Protein AF-A0A958BPV7-F1 (afdb_monomer_lite)

Radius of gyration: 27.89 Å; chains: 1; bounding box: 61×20×90 Å

Foldseek 3Di:
DDPVVCVVVVCVVVVVVVVVVVVVVVVVVVVVVVVVVLVVVLVVLVVVLLVLLLVLLVVLCVPPLQVVLVVDPVSDDDPVSVVVSLVSSLVSSCVVCDPVNLVVVCVSVVPPDSVSSSVVSSVSNVVSNVVVVCVVVVVPDDDADDPPDPDD

Structure (mmCIF, N/CA/C/O backbone):
data_AF-A0A958BPV7-F1
#
_entry.id   AF-A0A958BPV7-F1
#
loop_
_atom_site.group_PDB
_atom_site.id
_atom_site.type_symbol
_atom_site.label_atom_id
_atom_site.label_alt_id
_atom_site.label_comp_id
_atom_site.label_asym_id
_atom_site.label_entity_id
_atom_site.label_seq_id
_atom_site.pdbx_PDB_ins_code
_atom_site.Cartn_x
_atom_site.Cartn_y
_atom_site.Cartn_z
_atom_site.occupancy
_atom_site.B_iso_or_equiv
_atom_site.auth_seq_id
_atom_site.auth_comp_id
_atom_site.auth_asym_id
_atom_site.auth_atom_id
_atom_site.pdbx_PDB_model_num
ATOM 1 N N . MET A 1 1 ? 28.806 10.159 -64.948 1.00 56.38 1 MET A N 1
ATOM 2 C CA . MET A 1 1 ? 28.579 9.330 -63.748 1.00 56.38 1 MET A CA 1
ATOM 3 C C . MET A 1 1 ? 27.856 8.076 -64.200 1.00 56.38 1 MET A C 1
ATOM 5 O O . MET A 1 1 ? 26.732 8.176 -64.687 1.00 56.38 1 MET A O 1
ATOM 9 N N . ASN A 1 2 ? 28.543 6.936 -64.192 1.00 60.72 2 ASN A N 1
ATOM 10 C CA . ASN A 1 2 ? 27.975 5.685 -64.686 1.00 60.72 2 ASN A CA 1
ATOM 11 C C . ASN A 1 2 ? 26.922 5.197 -63.683 1.00 60.72 2 ASN A C 1
ATOM 13 O O . ASN A 1 2 ? 27.147 5.247 -62.476 1.00 60.72 2 ASN A O 1
ATOM 17 N N . LYS A 1 3 ? 25.756 4.737 -64.158 1.00 58.66 3 LYS A N 1
ATOM 18 C CA . LYS A 1 3 ? 24.648 4.281 -63.288 1.00 58.66 3 LYS A CA 1
ATOM 19 C C . LYS A 1 3 ? 25.079 3.192 -62.285 1.00 58.66 3 LYS A C 1
ATOM 21 O O . LYS A 1 3 ? 24.451 3.055 -61.242 1.00 58.66 3 LYS A O 1
ATOM 26 N N . SER A 1 4 ? 26.160 2.470 -62.583 1.00 67.62 4 SER A N 1
ATOM 27 C CA . SER A 1 4 ? 26.780 1.443 -61.739 1.00 67.62 4 SER A CA 1
ATOM 28 C C . SER A 1 4 ? 27.466 1.972 -60.472 1.00 67.62 4 SER A C 1
ATOM 30 O O . SER A 1 4 ? 27.620 1.207 -59.530 1.00 67.62 4 SER A O 1
ATOM 32 N N . GLU A 1 5 ? 27.853 3.251 -60.415 1.00 69.88 5 GLU A N 1
ATOM 33 C CA . GLU A 1 5 ? 28.531 3.852 -59.247 1.00 69.88 5 GLU A CA 1
ATOM 34 C C . GLU A 1 5 ? 27.550 4.555 -58.294 1.00 69.88 5 GLU A C 1
ATOM 36 O O . GLU A 1 5 ? 27.813 4.691 -57.106 1.00 69.88 5 GLU A O 1
ATOM 41 N N . ILE A 1 6 ? 26.374 4.950 -58.793 1.00 73.06 6 ILE A N 1
ATOM 42 C CA . ILE A 1 6 ? 25.359 5.680 -58.013 1.00 73.06 6 ILE A CA 1
ATOM 43 C C . ILE A 1 6 ? 24.685 4.763 -56.985 1.00 73.06 6 ILE A C 1
ATOM 45 O O . ILE A 1 6 ? 24.404 5.183 -55.868 1.00 73.06 6 ILE A O 1
ATOM 49 N N . VAL A 1 7 ? 24.431 3.506 -57.353 1.00 74.38 7 VAL A N 1
ATOM 50 C CA . VAL A 1 7 ? 23.750 2.524 -56.496 1.00 74.38 7 VAL A CA 1
ATOM 51 C C . VAL A 1 7 ? 24.540 2.196 -55.216 1.00 74.38 7 VAL A C 1
ATOM 53 O O . VAL A 1 7 ? 23.950 2.307 -54.141 1.00 74.38 7 VAL A O 1
ATOM 56 N N . PRO A 1 8 ? 25.840 1.838 -55.262 1.00 79.62 8 PRO A N 1
ATOM 57 C CA . PRO A 1 8 ? 26.598 1.538 -54.046 1.00 79.62 8 PRO A CA 1
ATOM 58 C C . PRO A 1 8 ? 26.774 2.762 -53.135 1.00 79.62 8 PRO A C 1
ATOM 60 O O . PRO A 1 8 ? 26.555 2.646 -51.931 1.00 79.62 8 PRO A O 1
ATOM 63 N N . SER A 1 9 ? 27.054 3.950 -53.688 1.00 76.00 9 SER A N 1
ATOM 64 C CA . SER A 1 9 ? 27.162 5.180 -52.885 1.00 76.00 9 SER A CA 1
ATOM 65 C C . SER A 1 9 ? 25.834 5.584 -52.243 1.00 76.00 9 SER A C 1
ATOM 67 O O . SER A 1 9 ? 25.806 6.075 -51.116 1.00 76.00 9 SER A O 1
ATOM 69 N N . LEU A 1 10 ? 24.710 5.351 -52.926 1.00 78.12 10 LEU A N 1
ATOM 70 C CA . LEU A 1 10 ? 23.389 5.606 -52.361 1.00 78.12 10 LEU A CA 1
ATOM 71 C C . LEU A 1 10 ? 23.097 4.668 -51.180 1.00 78.12 10 LEU A C 1
ATOM 73 O O . LEU A 1 10 ? 22.556 5.111 -50.170 1.00 78.12 10 LEU A O 1
ATOM 77 N N . ILE A 1 11 ? 23.493 3.396 -51.274 1.00 79.38 11 ILE A N 1
ATOM 78 C CA . ILE A 1 11 ? 23.340 2.421 -50.186 1.00 79.38 11 ILE A CA 1
ATOM 79 C C . ILE A 1 11 ? 24.214 2.798 -48.984 1.00 79.38 11 ILE A C 1
ATOM 81 O O . ILE A 1 11 ? 23.718 2.775 -47.858 1.00 79.38 11 ILE A O 1
ATOM 85 N N . GLU A 1 12 ? 25.469 3.203 -49.186 1.00 83.88 12 GLU A N 1
ATOM 86 C CA . GLU A 1 12 ? 26.348 3.647 -48.091 1.00 83.88 12 GLU A CA 1
ATOM 87 C C . GLU A 1 12 ? 25.791 4.862 -47.342 1.00 83.88 12 GLU A C 1
ATOM 89 O O . GLU A 1 12 ? 25.889 4.924 -46.119 1.00 83.88 12 GLU A O 1
ATOM 94 N N . ILE A 1 13 ? 25.147 5.794 -48.050 1.00 84.56 13 ILE A N 1
ATOM 95 C CA . ILE A 1 13 ? 24.527 6.980 -47.442 1.00 84.56 13 ILE A CA 1
ATOM 96 C C . ILE A 1 13 ? 23.210 6.624 -46.738 1.00 84.56 13 ILE A C 1
ATOM 98 O O . ILE A 1 13 ? 22.925 7.140 -45.655 1.00 84.56 13 ILE A O 1
ATOM 102 N N . LEU A 1 14 ? 22.395 5.737 -47.318 1.00 80.88 14 LEU A N 1
ATOM 103 C CA . LEU A 1 14 ? 21.112 5.348 -46.725 1.00 80.88 14 LEU A CA 1
ATOM 104 C C . LEU A 1 14 ? 21.258 4.410 -45.526 1.00 80.88 14 LEU A C 1
ATOM 106 O O . LEU A 1 14 ? 20.433 4.468 -44.619 1.00 80.88 14 LEU A O 1
ATOM 110 N N . THR A 1 15 ? 22.285 3.564 -45.487 1.00 87.75 15 THR A N 1
ATOM 111 C CA . THR A 1 15 ? 22.488 2.586 -44.407 1.00 87.75 15 THR A CA 1
ATOM 112 C C . THR A 1 15 ? 22.511 3.219 -43.004 1.00 87.75 15 THR A C 1
ATOM 114 O O . THR A 1 15 ? 21.726 2.781 -42.160 1.00 87.75 15 THR A O 1
ATOM 117 N N . PRO A 1 16 ? 23.309 4.267 -42.710 1.00 86.62 16 PRO A N 1
ATOM 118 C CA . PRO A 1 16 ? 23.297 4.898 -41.390 1.00 86.62 16 PRO A CA 1
ATOM 119 C C . PRO A 1 16 ? 21.954 5.568 -41.071 1.00 86.62 16 PRO A C 1
ATOM 121 O O . PRO A 1 16 ? 21.528 5.544 -39.918 1.00 86.62 16 PRO A O 1
ATOM 124 N N . ILE A 1 17 ? 21.248 6.103 -42.074 1.00 87.56 17 ILE A N 1
ATOM 125 C CA . ILE A 1 17 ? 19.912 6.699 -41.901 1.00 87.56 17 ILE A CA 1
ATOM 126 C C . ILE A 1 17 ? 18.894 5.618 -41.522 1.00 87.56 17 ILE A C 1
ATOM 128 O O . ILE A 1 17 ? 18.097 5.812 -40.605 1.00 87.56 17 ILE A O 1
ATOM 132 N N . LEU A 1 18 ? 18.948 4.459 -42.181 1.00 84.69 18 LEU A N 1
ATOM 133 C CA . LEU A 1 18 ? 18.086 3.319 -41.877 1.00 84.69 18 LEU A CA 1
ATOM 134 C C . LEU A 1 18 ? 18.376 2.751 -40.484 1.00 84.69 18 LEU A C 1
ATOM 136 O O . LEU A 1 18 ? 17.440 2.495 -39.729 1.00 84.69 18 LEU A O 1
ATOM 140 N N . ILE A 1 19 ? 19.650 2.614 -40.106 1.00 89.69 19 ILE A N 1
ATOM 141 C CA . ILE A 1 19 ? 20.045 2.153 -38.766 1.00 89.69 19 ILE A CA 1
ATOM 142 C C . ILE A 1 19 ? 19.588 3.149 -37.694 1.00 89.69 19 ILE A C 1
ATOM 144 O O . ILE A 1 19 ? 19.027 2.741 -36.674 1.00 89.69 19 ILE A O 1
ATOM 148 N N . ALA A 1 20 ? 19.774 4.451 -37.919 1.00 87.00 20 ALA A N 1
ATOM 149 C CA . ALA A 1 20 ? 19.311 5.491 -37.005 1.00 87.00 20 ALA A CA 1
ATOM 150 C C . ALA A 1 20 ? 17.781 5.481 -36.871 1.00 87.00 20 ALA A C 1
ATOM 152 O O . ALA A 1 20 ? 17.262 5.522 -35.754 1.00 87.00 20 ALA A O 1
ATOM 153 N N . GLY A 1 21 ? 17.059 5.349 -37.988 1.00 87.81 21 GLY A N 1
ATOM 154 C CA . GLY A 1 21 ? 15.602 5.232 -38.007 1.00 87.81 21 GLY A CA 1
ATOM 155 C C . GLY A 1 21 ? 15.106 4.005 -37.241 1.00 87.81 21 GLY A C 1
ATOM 156 O O . GLY A 1 21 ? 14.212 4.120 -36.403 1.00 87.81 21 GLY A O 1
ATOM 157 N N . LEU A 1 22 ? 15.735 2.846 -37.451 1.00 87.12 22 LEU A N 1
ATOM 158 C CA . LEU A 1 22 ? 15.403 1.611 -36.742 1.00 87.12 22 LEU A CA 1
ATOM 159 C C . LEU A 1 22 ? 15.698 1.718 -35.240 1.00 87.12 22 LEU A C 1
ATOM 161 O O . LEU A 1 22 ? 14.899 1.271 -34.415 1.00 87.12 22 LEU A O 1
ATOM 165 N N . THR A 1 23 ? 16.815 2.348 -34.874 1.00 91.00 23 THR A N 1
ATOM 166 C CA . THR A 1 23 ? 17.193 2.586 -33.473 1.00 91.00 23 THR A CA 1
ATOM 167 C C . THR A 1 23 ? 16.189 3.510 -32.790 1.00 91.00 23 THR A C 1
ATOM 169 O O . THR A 1 23 ? 15.718 3.213 -31.691 1.00 91.00 23 THR A O 1
ATOM 172 N N . PHE A 1 24 ? 15.805 4.603 -33.454 1.00 91.62 24 PHE A N 1
ATOM 173 C CA . PHE A 1 24 ? 14.807 5.541 -32.948 1.00 91.62 24 PHE A CA 1
ATOM 174 C C . PHE A 1 24 ? 13.445 4.868 -32.759 1.00 91.62 24 PHE A C 1
ATOM 176 O O . PHE A 1 24 ? 12.836 4.993 -31.696 1.00 91.62 24 PHE A O 1
ATOM 183 N N . LEU A 1 25 ? 12.996 4.101 -33.756 1.00 89.69 25 LEU A N 1
ATOM 184 C CA . LEU A 1 25 ? 11.734 3.373 -33.695 1.00 89.69 25 LEU A CA 1
ATOM 185 C C . LEU A 1 25 ? 11.742 2.337 -32.563 1.00 89.69 25 LEU A C 1
ATOM 187 O O . LEU A 1 25 ? 10.793 2.271 -31.785 1.00 89.69 25 LEU A O 1
ATOM 191 N N . SER A 1 26 ? 12.836 1.589 -32.411 1.00 87.62 26 SER A N 1
ATOM 192 C CA . SER A 1 26 ? 13.006 0.612 -31.327 1.00 87.62 26 SER A CA 1
ATOM 193 C C . SER A 1 26 ? 12.957 1.280 -29.952 1.00 87.62 26 SER A C 1
ATOM 195 O O . SER A 1 26 ? 12.256 0.811 -29.055 1.00 87.62 26 SER A O 1
ATOM 197 N N . ALA A 1 27 ? 13.636 2.419 -29.788 1.00 87.75 27 ALA A N 1
ATOM 198 C CA . ALA A 1 27 ? 13.594 3.198 -28.554 1.00 87.75 27 ALA A CA 1
ATOM 199 C C . ALA A 1 27 ? 12.186 3.748 -28.264 1.00 87.75 27 ALA A C 1
ATOM 201 O O . ALA A 1 27 ? 11.754 3.777 -27.109 1.00 87.75 27 ALA A O 1
ATOM 202 N N . TRP A 1 28 ? 11.451 4.168 -29.297 1.00 89.94 28 TRP A N 1
ATOM 203 C CA . TRP A 1 28 ? 10.082 4.661 -29.163 1.00 89.94 28 TRP A CA 1
ATOM 204 C C . TRP A 1 28 ? 9.103 3.546 -28.762 1.00 89.94 28 TRP A C 1
ATOM 206 O O . TRP A 1 28 ? 8.336 3.721 -27.812 1.00 89.94 28 TRP A O 1
ATOM 216 N N . LEU A 1 29 ? 9.192 2.368 -29.390 1.00 83.81 29 LEU A N 1
ATOM 217 C CA . LEU A 1 29 ? 8.408 1.187 -29.005 1.00 83.81 29 LEU A CA 1
ATOM 218 C C . LEU A 1 29 ? 8.723 0.751 -27.572 1.00 83.81 29 LEU A C 1
ATOM 220 O O . LEU A 1 29 ? 7.806 0.512 -26.786 1.00 83.81 29 LEU A O 1
ATOM 224 N N . ALA A 1 30 ? 10.005 0.697 -27.201 1.00 82.44 30 ALA A N 1
ATOM 225 C CA . ALA A 1 30 ? 10.418 0.337 -25.847 1.00 82.44 30 ALA A CA 1
ATOM 226 C C . ALA A 1 30 ? 9.826 1.292 -24.798 1.00 82.44 30 ALA A C 1
ATOM 228 O O . ALA A 1 30 ? 9.341 0.845 -23.754 1.00 82.44 30 ALA A O 1
ATOM 229 N N . LYS A 1 31 ? 9.793 2.602 -25.085 1.00 84.00 31 LYS A N 1
ATOM 230 C CA . LYS A 1 31 ? 9.142 3.600 -24.221 1.00 84.00 31 LYS A CA 1
ATOM 231 C C . LYS A 1 31 ? 7.642 3.343 -24.077 1.00 84.00 31 LYS A C 1
ATOM 233 O O . LYS A 1 31 ? 7.141 3.377 -22.954 1.00 84.00 31 LYS A O 1
ATOM 238 N N . LEU A 1 32 ? 6.940 3.051 -25.174 1.00 80.69 32 LEU A N 1
ATOM 239 C CA . LEU A 1 32 ? 5.502 2.758 -25.149 1.00 80.69 32 LEU A CA 1
ATOM 240 C C . LEU A 1 32 ? 5.174 1.501 -24.341 1.00 80.69 32 LEU A C 1
ATOM 242 O O . LEU A 1 32 ? 4.280 1.532 -23.495 1.00 80.69 32 LEU A O 1
ATOM 246 N N . ILE A 1 33 ? 5.915 0.414 -24.563 1.00 82.19 33 ILE A N 1
ATOM 247 C CA . ILE A 1 33 ? 5.745 -0.840 -23.817 1.00 82.19 33 ILE A CA 1
ATOM 248 C C . ILE A 1 33 ? 5.996 -0.589 -22.331 1.00 82.19 33 ILE A C 1
ATOM 250 O O . ILE A 1 33 ? 5.171 -0.943 -21.492 1.00 82.19 33 ILE A O 1
ATOM 254 N N . THR A 1 34 ? 7.092 0.096 -22.000 1.00 79.44 34 THR A N 1
ATOM 255 C CA . THR A 1 34 ? 7.438 0.418 -20.610 1.00 79.44 34 THR A CA 1
ATOM 256 C C . THR A 1 34 ? 6.345 1.245 -19.932 1.00 79.44 34 THR A C 1
ATOM 258 O O . THR A 1 34 ? 6.021 0.994 -18.774 1.00 79.44 34 THR A O 1
ATOM 261 N N . ALA A 1 35 ? 5.753 2.214 -20.635 1.00 78.81 35 ALA A N 1
ATOM 262 C CA . ALA A 1 35 ? 4.658 3.020 -20.102 1.00 78.81 35 ALA A CA 1
ATOM 263 C C . ALA A 1 35 ? 3.403 2.176 -19.821 1.00 78.81 35 ALA A C 1
ATOM 265 O O . ALA A 1 35 ? 2.826 2.292 -18.739 1.00 78.81 35 ALA A O 1
ATOM 266 N N . LYS A 1 36 ? 3.015 1.285 -20.746 1.00 80.31 36 LYS A N 1
ATOM 267 C CA . LYS A 1 36 ? 1.870 0.380 -20.548 1.00 80.31 36 LYS A CA 1
ATOM 268 C C . LYS A 1 36 ? 2.088 -0.588 -19.387 1.00 80.31 36 LYS A C 1
ATOM 270 O O . LYS A 1 36 ? 1.239 -0.674 -18.506 1.00 80.31 36 LYS A O 1
ATOM 275 N N . VAL A 1 37 ? 3.246 -1.248 -19.344 1.00 80.12 37 VAL A N 1
ATOM 276 C CA . VAL A 1 37 ? 3.588 -2.209 -18.282 1.00 80.12 37 VAL A CA 1
ATOM 277 C C . VAL A 1 37 ? 3.614 -1.528 -16.915 1.00 80.12 37 VAL A C 1
ATOM 279 O O . VAL A 1 37 ? 3.073 -2.068 -15.955 1.00 80.12 37 VAL A O 1
ATOM 282 N N . LYS A 1 38 ? 4.180 -0.317 -16.813 1.00 78.94 38 LYS A N 1
ATOM 283 C CA . LYS A 1 38 ? 4.158 0.459 -15.563 1.00 78.94 38 LYS A CA 1
ATOM 284 C C . LYS A 1 38 ? 2.732 0.769 -15.105 1.00 78.94 38 LYS A C 1
ATOM 286 O O . LYS A 1 38 ? 2.453 0.655 -13.915 1.00 78.94 38 LYS A O 1
ATOM 291 N N . GLY A 1 39 ? 1.840 1.124 -16.031 1.00 78.00 39 GLY A N 1
ATOM 292 C CA . GLY A 1 39 ? 0.432 1.385 -15.728 1.00 78.00 39 GLY A CA 1
ATOM 293 C C . GLY A 1 39 ? -0.310 0.143 -15.225 1.00 78.00 39 GLY A C 1
ATOM 294 O O . GLY A 1 39 ? -0.978 0.201 -14.194 1.00 78.00 39 GLY A O 1
ATOM 295 N N . GLU A 1 40 ? -0.158 -0.992 -15.909 1.00 83.88 40 GLU A N 1
ATOM 296 C CA . GLU A 1 40 ? -0.782 -2.260 -15.502 1.00 83.88 40 GLU A CA 1
ATOM 297 C C . GLU A 1 40 ? -0.231 -2.781 -14.175 1.00 83.88 40 GLU A C 1
ATOM 299 O O . GLU A 1 40 ? -0.997 -3.218 -13.315 1.00 83.88 40 GLU A O 1
ATOM 304 N N . TYR A 1 41 ? 1.083 -2.683 -13.974 1.00 85.12 41 TYR A N 1
ATOM 305 C CA . TYR A 1 41 ? 1.724 -3.056 -12.720 1.00 85.12 41 TYR A CA 1
ATOM 306 C C . TYR A 1 41 ? 1.218 -2.199 -11.554 1.00 85.12 41 TYR A C 1
ATOM 308 O O . TYR A 1 41 ? 0.788 -2.749 -10.540 1.00 85.12 41 TYR A O 1
ATOM 316 N N . LEU A 1 42 ? 1.185 -0.869 -11.713 1.00 86.81 42 LEU A N 1
ATOM 317 C CA . LEU A 1 42 ? 0.644 0.046 -10.704 1.00 86.81 42 LEU A CA 1
ATOM 318 C C . LEU A 1 42 ? -0.814 -0.291 -10.376 1.00 86.81 42 LEU A C 1
ATOM 320 O O . LEU A 1 42 ? -1.171 -0.404 -9.204 1.00 86.81 42 LEU A O 1
ATOM 324 N N . ARG A 1 43 ? -1.646 -0.517 -11.399 1.00 86.31 43 ARG A N 1
ATOM 325 C CA . ARG A 1 43 ? -3.042 -0.927 -11.211 1.00 86.31 43 ARG A CA 1
ATOM 326 C C . ARG A 1 43 ? -3.138 -2.238 -10.434 1.00 86.31 43 ARG A C 1
ATOM 328 O O . ARG A 1 43 ? -3.909 -2.329 -9.485 1.00 86.31 43 ARG A O 1
ATOM 335 N N . GLY A 1 44 ? -2.343 -3.239 -10.803 1.00 88.69 44 GLY A N 1
ATOM 336 C CA . GLY A 1 44 ? -2.322 -4.534 -10.128 1.00 88.69 44 GLY A CA 1
ATOM 337 C C . GLY A 1 44 ? -1.865 -4.451 -8.670 1.00 88.69 44 GLY A C 1
ATOM 338 O O . GLY A 1 44 ? -2.336 -5.227 -7.840 1.00 88.69 44 GLY A O 1
ATOM 339 N N . VAL A 1 45 ? -0.959 -3.531 -8.343 1.00 90.00 45 VAL A N 1
ATOM 340 C CA . VAL A 1 45 ? -0.515 -3.280 -6.964 1.00 90.00 45 VAL A CA 1
ATOM 341 C C . VAL A 1 45 ? -1.615 -2.592 -6.162 1.00 90.00 45 VAL A C 1
ATOM 343 O O . VAL A 1 45 ? -1.911 -3.029 -5.055 1.00 90.00 45 VAL A O 1
ATOM 346 N N . LEU A 1 46 ? -2.265 -1.572 -6.728 1.00 89.12 46 LEU A N 1
ATOM 347 C CA . LEU A 1 46 ? -3.356 -0.856 -6.063 1.00 89.12 46 LEU A CA 1
ATOM 348 C C . LEU A 1 46 ? -4.562 -1.758 -5.781 1.00 89.12 46 LEU A C 1
ATOM 350 O O . LEU A 1 46 ? -5.089 -1.715 -4.677 1.00 89.12 46 LEU A O 1
ATOM 354 N N . VAL A 1 47 ? -4.943 -2.627 -6.722 1.00 90.94 47 VAL A N 1
ATOM 355 C CA . VAL A 1 47 ? -6.039 -3.592 -6.513 1.00 90.94 47 VAL A CA 1
ATOM 356 C C . VAL A 1 47 ? -5.738 -4.530 -5.343 1.00 90.94 47 VAL A C 1
ATOM 358 O O . VAL A 1 47 ? -6.580 -4.717 -4.470 1.00 90.94 47 VAL A O 1
ATOM 361 N N . ARG A 1 48 ? -4.520 -5.083 -5.282 1.00 89.88 48 ARG A N 1
ATOM 362 C CA . ARG A 1 48 ? -4.107 -5.959 -4.172 1.00 89.88 48 ARG A CA 1
ATOM 363 C C . ARG A 1 48 ? -4.019 -5.209 -2.848 1.00 89.88 48 ARG A C 1
ATOM 365 O O . ARG A 1 48 ? -4.327 -5.776 -1.804 1.00 89.88 48 ARG A O 1
ATOM 372 N N . LEU A 1 49 ? -3.594 -3.946 -2.879 1.00 93.75 49 LEU A N 1
ATOM 373 C CA . LEU A 1 49 ? -3.589 -3.102 -1.693 1.00 93.75 49 LEU A CA 1
ATOM 374 C C . LEU A 1 49 ? -5.012 -2.873 -1.182 1.00 93.75 49 LEU A C 1
ATOM 376 O O . LEU A 1 49 ? -5.244 -3.046 0.009 1.00 93.75 49 LEU A O 1
ATOM 380 N N . ASP A 1 50 ? -5.950 -2.504 -2.054 1.00 92.25 50 ASP A N 1
ATOM 381 C CA . ASP A 1 50 ? -7.342 -2.272 -1.663 1.00 92.25 50 ASP A CA 1
ATOM 382 C C . ASP A 1 50 ? -7.976 -3.561 -1.101 1.00 92.25 50 ASP A C 1
ATOM 384 O O . ASP A 1 50 ? -8.663 -3.518 -0.080 1.00 92.25 50 ASP A O 1
ATOM 388 N N . GLU A 1 51 ? -7.663 -4.726 -1.676 1.00 93.50 51 GLU A N 1
ATOM 389 C CA . GLU A 1 51 ? -8.072 -6.031 -1.138 1.00 93.50 51 GLU A CA 1
ATOM 390 C C . GLU A 1 51 ? -7.477 -6.307 0.256 1.00 93.50 51 GLU A C 1
ATOM 392 O O . GLU A 1 51 ? -8.192 -6.735 1.169 1.00 93.50 51 GLU A O 1
ATOM 397 N N . ALA A 1 52 ? -6.188 -6.017 0.460 1.00 94.06 52 ALA A N 1
ATOM 398 C CA . ALA A 1 52 ? -5.528 -6.168 1.757 1.00 94.06 52 ALA A CA 1
ATOM 399 C C . ALA A 1 52 ? -6.108 -5.210 2.813 1.00 94.06 52 ALA A C 1
ATOM 401 O O . ALA A 1 52 ? -6.349 -5.616 3.952 1.00 94.06 52 ALA A O 1
ATOM 402 N N . VAL A 1 53 ? -6.377 -3.955 2.435 1.00 94.69 53 VAL A N 1
ATOM 403 C CA . VAL A 1 53 ? -7.023 -2.945 3.287 1.00 94.69 53 VAL A CA 1
ATOM 404 C C . VAL A 1 53 ? -8.407 -3.431 3.707 1.00 94.69 53 VAL A C 1
ATOM 406 O O . VAL A 1 53 ? -8.706 -3.473 4.902 1.00 94.69 53 VAL A O 1
ATOM 409 N N . PHE A 1 54 ? -9.237 -3.841 2.745 1.00 93.25 54 PHE A N 1
ATOM 410 C CA . PHE A 1 54 ? -10.585 -4.325 3.019 1.00 93.25 54 PHE A CA 1
ATOM 411 C C . PHE A 1 54 ? -10.566 -5.563 3.921 1.00 93.25 54 PHE A C 1
ATOM 413 O O . PHE A 1 54 ? -11.326 -5.640 4.886 1.00 93.25 54 PHE A O 1
ATOM 420 N N . THR A 1 55 ? -9.652 -6.501 3.666 1.00 93.44 55 THR A N 1
ATOM 421 C CA . THR A 1 55 ? -9.473 -7.708 4.484 1.00 93.44 55 THR A CA 1
ATOM 422 C C . THR A 1 55 ? -9.084 -7.366 5.922 1.00 93.44 55 THR A C 1
ATOM 424 O O . THR A 1 55 ? -9.692 -7.883 6.862 1.00 93.44 55 THR A O 1
ATOM 427 N N . ALA A 1 56 ? -8.120 -6.461 6.118 1.00 91.62 56 ALA A N 1
ATOM 428 C CA . ALA A 1 56 ? -7.687 -6.025 7.443 1.00 91.62 56 ALA A CA 1
ATOM 429 C C . ALA A 1 56 ? -8.817 -5.324 8.214 1.00 91.62 56 ALA A C 1
ATOM 431 O O . ALA A 1 56 ? -9.093 -5.666 9.366 1.00 91.62 56 ALA A O 1
ATOM 432 N N . VAL A 1 57 ? -9.519 -4.388 7.567 1.00 92.06 57 VAL A N 1
ATOM 433 C CA . VAL A 1 57 ? -10.650 -3.666 8.169 1.00 92.06 57 VAL A CA 1
ATOM 434 C C . VAL A 1 57 ? -11.788 -4.620 8.519 1.00 92.06 57 VAL A C 1
ATOM 436 O O . VAL A 1 57 ? -12.299 -4.576 9.638 1.00 92.06 57 VAL A O 1
ATOM 439 N N . LYS A 1 58 ? -12.162 -5.523 7.608 1.00 91.38 58 LYS A N 1
ATOM 440 C CA . LYS A 1 58 ? -13.222 -6.510 7.837 1.00 91.38 58 LYS A CA 1
ATOM 441 C C . LYS A 1 58 ? -12.870 -7.469 8.972 1.00 91.38 58 LYS A C 1
ATOM 443 O O . LYS A 1 58 ? -13.717 -7.724 9.823 1.00 91.38 58 LYS A O 1
ATOM 448 N N . SER A 1 59 ? -11.629 -7.951 9.026 1.00 91.31 59 SER A N 1
ATOM 449 C CA . SER A 1 59 ? -11.160 -8.826 10.103 1.00 91.31 59 SER A CA 1
ATOM 450 C C . SER A 1 59 ? -11.271 -8.148 11.469 1.00 91.31 59 SER A C 1
ATOM 452 O O . SER A 1 59 ? -11.800 -8.742 12.410 1.00 91.31 59 SER A O 1
ATOM 454 N N . VAL A 1 60 ? -10.849 -6.886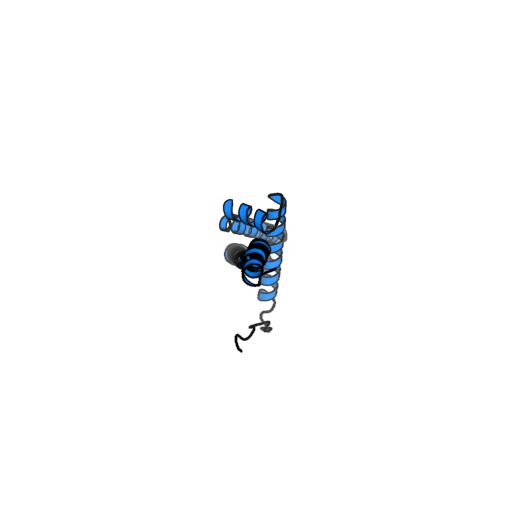 11.584 1.00 90.75 60 VAL A N 1
ATOM 455 C CA . VAL A 1 60 ? -10.955 -6.134 12.843 1.00 90.75 60 VAL A CA 1
ATOM 456 C C . VAL A 1 60 ? -12.409 -5.806 13.172 1.00 90.75 60 VAL A C 1
ATOM 458 O O . VAL A 1 60 ? -12.811 -5.902 14.331 1.00 90.75 60 VAL A O 1
ATOM 461 N N . ALA A 1 61 ? -13.228 -5.482 12.172 1.00 85.25 61 ALA A N 1
ATOM 462 C CA . ALA A 1 61 ? -14.655 -5.277 12.378 1.00 85.25 61 ALA A CA 1
ATOM 463 C C . ALA A 1 61 ? -15.316 -6.529 12.982 1.00 85.25 61 ALA A C 1
ATOM 465 O O . ALA A 1 61 ? -16.029 -6.421 13.972 1.00 85.25 61 ALA A O 1
ATOM 466 N N . GLN A 1 62 ? -15.017 -7.712 12.445 1.00 87.88 62 GLN A N 1
ATOM 467 C CA . GLN A 1 62 ? -15.596 -8.974 12.911 1.00 87.88 62 GLN A CA 1
ATOM 468 C C . GLN A 1 62 ? -15.070 -9.409 14.284 1.00 87.88 62 GLN A C 1
ATOM 470 O O . GLN A 1 62 ? -15.838 -9.852 15.130 1.00 87.88 62 GLN A O 1
ATOM 475 N N . THR A 1 63 ? -13.762 -9.300 14.516 1.00 91.06 63 THR A N 1
ATOM 476 C CA . THR A 1 63 ? -13.125 -9.861 15.724 1.00 91.06 63 THR A CA 1
ATOM 477 C C . THR A 1 63 ? -13.109 -8.911 16.916 1.00 91.06 63 THR A C 1
ATOM 479 O O . THR A 1 63 ? -13.050 -9.366 18.054 1.00 91.06 63 THR A O 1
ATOM 482 N N . TYR A 1 64 ? -13.152 -7.599 16.678 1.00 88.12 64 TYR A N 1
ATOM 483 C CA . TYR A 1 64 ? -13.065 -6.586 17.730 1.00 88.12 64 TYR A CA 1
ATOM 484 C C . TYR A 1 64 ? -14.343 -5.754 17.831 1.00 88.12 64 TYR A C 1
ATOM 486 O O . TYR A 1 64 ? -14.957 -5.706 18.894 1.00 88.12 64 TYR A O 1
ATOM 494 N N . ALA A 1 65 ? -14.777 -5.124 16.735 1.00 84.25 65 ALA A N 1
ATOM 495 C CA . ALA A 1 65 ? -15.929 -4.223 16.787 1.00 84.25 65 ALA A CA 1
ATOM 496 C C . ALA A 1 65 ? -17.237 -4.969 17.080 1.00 84.25 65 ALA A C 1
ATOM 498 O O . ALA A 1 65 ? -17.994 -4.549 17.949 1.00 84.25 65 ALA A O 1
ATOM 499 N N . ASP A 1 66 ? -17.506 -6.070 16.379 1.00 86.12 66 ASP A N 1
ATOM 500 C CA . ASP A 1 66 ? -18.750 -6.824 16.542 1.00 86.12 66 ASP A CA 1
ATOM 501 C C . ASP A 1 66 ? -18.807 -7.520 17.920 1.00 86.12 66 ASP A C 1
ATOM 503 O O . ASP A 1 66 ? -19.874 -7.579 18.531 1.00 86.12 66 ASP A O 1
ATOM 507 N N . ALA A 1 67 ? -17.658 -7.931 18.474 1.00 84.56 67 ALA A N 1
ATOM 508 C CA . ALA A 1 67 ? -17.557 -8.449 19.841 1.00 84.56 67 ALA A CA 1
ATOM 509 C C . ALA A 1 67 ? -17.912 -7.385 20.897 1.00 84.56 67 ALA A C 1
ATOM 511 O O . ALA A 1 67 ? -18.714 -7.648 21.791 1.00 84.56 67 ALA A O 1
ATOM 512 N N . LEU A 1 68 ? -17.373 -6.166 20.767 1.00 86.62 68 LEU A N 1
ATOM 513 C CA . LEU A 1 68 ? -17.680 -5.059 21.680 1.00 86.62 68 LEU A CA 1
ATOM 514 C C . LEU A 1 68 ? -19.140 -4.615 21.588 1.00 86.62 68 LEU A C 1
ATOM 516 O O . LEU A 1 68 ? -19.778 -4.389 22.611 1.00 86.62 68 LEU A O 1
ATOM 520 N N . LYS A 1 69 ? -19.687 -4.531 20.372 1.00 85.50 69 LYS A N 1
ATOM 521 C CA . LYS A 1 69 ? -21.097 -4.179 20.170 1.00 85.50 69 LYS A CA 1
ATOM 522 C C . LYS A 1 69 ? -22.038 -5.220 20.766 1.00 85.50 69 LYS A C 1
ATOM 524 O O . LYS A 1 69 ? -23.037 -4.843 21.357 1.00 85.50 69 LYS A O 1
ATOM 529 N N . SER A 1 70 ? -21.712 -6.506 20.637 1.00 85.75 70 SER A N 1
ATOM 530 C CA . SER A 1 70 ? -22.534 -7.594 21.188 1.00 85.75 70 SER A CA 1
ATOM 531 C C . SER A 1 70 ? -22.524 -7.632 22.718 1.00 85.75 70 SER A C 1
ATOM 533 O O . SER A 1 70 ? -23.458 -8.145 23.322 1.00 85.75 70 SER A O 1
ATOM 535 N N . ALA A 1 71 ? -21.479 -7.090 23.349 1.00 83.69 71 ALA A N 1
ATOM 536 C CA . ALA A 1 71 ? -21.373 -6.982 24.801 1.00 83.69 71 ALA A CA 1
ATOM 537 C C . ALA A 1 71 ? -22.087 -5.744 25.382 1.00 83.69 71 ALA A C 1
ATOM 539 O O . ALA A 1 71 ? -22.143 -5.600 26.602 1.00 83.69 71 ALA A O 1
ATOM 540 N N . ARG A 1 72 ? -22.606 -4.841 24.535 1.00 83.50 72 ARG A N 1
ATOM 541 C CA . ARG A 1 72 ? -23.221 -3.568 24.939 1.00 83.50 72 ARG A CA 1
ATOM 542 C C . ARG A 1 72 ? -24.708 -3.534 24.602 1.00 83.50 72 ARG A C 1
ATOM 544 O O . ARG A 1 72 ? -25.120 -3.963 23.530 1.00 83.50 72 ARG A O 1
ATOM 551 N N . GLU A 1 73 ? -25.499 -2.928 25.484 1.00 79.38 73 GLU A N 1
ATOM 552 C CA . GLU A 1 73 ? -26.943 -2.748 25.270 1.00 79.38 73 GLU A CA 1
ATOM 553 C C . GLU A 1 73 ? -27.258 -1.780 24.118 1.00 79.38 73 GLU A C 1
ATOM 555 O O . GLU A 1 73 ? -28.247 -1.953 23.412 1.00 79.38 73 GLU A O 1
ATOM 560 N N . ASP A 1 74 ? -26.407 -0.771 23.895 1.00 79.25 74 ASP A N 1
ATOM 561 C CA . ASP A 1 74 ? -26.606 0.240 22.851 1.00 79.25 74 ASP A CA 1
ATOM 562 C C . ASP A 1 74 ? -26.069 -0.175 21.469 1.00 79.25 74 ASP A C 1
ATOM 564 O O . ASP A 1 74 ? -26.312 0.523 20.479 1.00 79.25 74 ASP A O 1
ATOM 568 N N . GLY A 1 75 ? -25.327 -1.289 21.394 1.00 79.75 75 GLY A N 1
ATOM 569 C CA . GLY A 1 75 ? -24.696 -1.798 20.177 1.00 79.75 75 GLY A CA 1
ATOM 570 C C . GLY A 1 75 ? -23.702 -0.831 19.517 1.00 79.75 75 GLY A C 1
ATOM 571 O O . GLY A 1 75 ? -23.412 -0.970 18.321 1.00 79.75 75 GLY A O 1
ATOM 572 N N . LYS A 1 76 ? -23.194 0.175 20.243 1.00 82.75 76 LYS A N 1
ATOM 573 C CA . LYS A 1 76 ? -22.336 1.240 19.700 1.00 82.75 76 LYS A CA 1
ATOM 574 C C . LYS A 1 76 ? -20.920 1.163 20.255 1.00 82.75 76 LYS A C 1
ATOM 576 O O . LYS A 1 76 ? -20.669 0.648 21.335 1.00 82.75 76 LYS A O 1
ATOM 581 N N . LEU A 1 77 ? -19.983 1.693 19.467 1.00 84.25 77 LEU A N 1
ATOM 582 C CA . LEU A 1 77 ? -18.591 1.858 19.878 1.00 84.25 77 LEU A CA 1
ATOM 583 C C . LEU A 1 77 ? -18.350 3.279 20.370 1.00 84.25 77 LEU A C 1
ATOM 585 O O . LEU A 1 77 ? -18.740 4.254 19.714 1.00 84.25 77 LEU A O 1
ATOM 589 N N . GLU A 1 78 ? -17.603 3.397 21.455 1.00 88.25 78 GLU A N 1
ATOM 590 C CA . GLU A 1 78 ? -17.105 4.674 21.941 1.00 88.25 78 GLU A CA 1
ATOM 591 C C . GLU A 1 78 ? -16.059 5.285 20.995 1.00 88.25 78 GLU A C 1
ATOM 593 O O . GLU A 1 78 ? -15.435 4.590 20.186 1.00 88.25 78 GLU A O 1
ATOM 598 N N . PRO A 1 79 ? -15.825 6.609 21.060 1.00 85.75 79 PRO A N 1
ATOM 599 C CA . PRO A 1 79 ? -14.782 7.263 20.269 1.00 85.75 79 PRO A CA 1
ATOM 600 C C . PRO A 1 79 ? -13.396 6.616 20.427 1.00 85.75 79 PRO A C 1
ATOM 602 O O . PRO A 1 79 ? -12.716 6.394 19.425 1.00 85.75 79 PRO A O 1
ATOM 605 N N . ALA A 1 80 ? -13.009 6.256 21.656 1.00 87.44 80 ALA A N 1
ATOM 606 C CA . ALA A 1 80 ? -11.728 5.610 21.938 1.00 87.44 80 ALA A CA 1
ATOM 607 C C . ALA A 1 80 ? -11.635 4.208 21.308 1.00 87.44 80 ALA A C 1
ATOM 609 O O . ALA A 1 80 ? -10.628 3.866 20.693 1.00 87.44 80 ALA A O 1
ATOM 610 N N . GLU A 1 81 ? -12.711 3.422 21.373 1.00 86.00 81 GLU A N 1
ATOM 611 C CA . GLU A 1 81 ? -12.781 2.087 20.763 1.00 86.00 81 GLU A CA 1
ATOM 612 C C . GLU A 1 81 ? -12.752 2.157 19.233 1.00 86.00 81 GLU A C 1
ATOM 614 O O . GLU A 1 81 ? -12.130 1.324 18.574 1.00 86.00 81 GLU A O 1
ATOM 619 N N . ARG A 1 82 ? -13.374 3.184 18.642 1.00 83.25 82 ARG A N 1
ATOM 620 C CA . ARG A 1 82 ? -13.287 3.440 17.197 1.00 83.25 82 ARG A CA 1
ATOM 621 C C . ARG A 1 82 ? -11.860 3.768 16.771 1.00 83.25 82 ARG A C 1
ATOM 623 O O . ARG A 1 82 ? -11.401 3.266 15.745 1.00 83.25 82 ARG A O 1
ATOM 630 N N . GLN A 1 83 ? -11.154 4.588 17.546 1.00 88.06 83 GLN A N 1
ATOM 631 C CA . GLN A 1 83 ? -9.751 4.899 17.281 1.00 88.06 83 GLN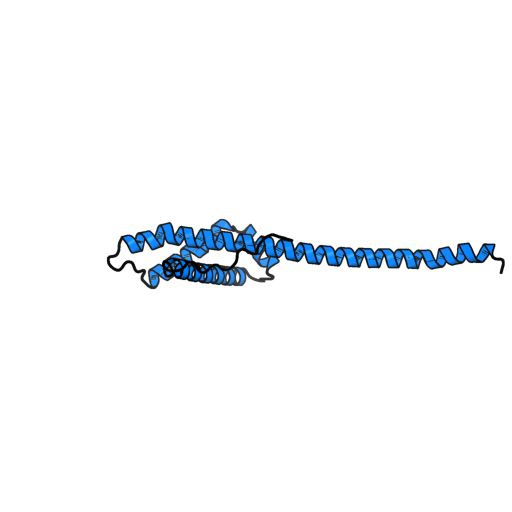 A CA 1
ATOM 632 C C . GLN A 1 83 ? -8.868 3.654 17.424 1.00 88.06 83 GLN A C 1
ATOM 634 O O . GLN A 1 83 ? -8.006 3.404 16.581 1.00 88.06 83 GLN A O 1
ATOM 639 N N . GLU A 1 84 ? -9.131 2.829 18.435 1.00 90.19 84 GLU A N 1
ATOM 640 C CA . GLU A 1 84 ? -8.422 1.571 18.645 1.00 90.19 84 GLU A CA 1
ATOM 641 C C . GLU A 1 84 ? -8.669 0.570 17.509 1.00 90.19 84 GLU A C 1
ATOM 643 O O . GLU A 1 84 ? -7.726 -0.049 17.016 1.00 90.19 84 GLU A O 1
ATOM 648 N N . ALA A 1 85 ? -9.905 0.458 17.017 1.00 86.62 85 ALA A N 1
ATOM 649 C CA . ALA A 1 85 ? -10.229 -0.361 15.853 1.00 86.62 85 ALA A CA 1
ATOM 650 C C . ALA A 1 85 ? -9.459 0.101 14.602 1.00 86.62 85 ALA A C 1
ATOM 652 O O . ALA A 1 85 ? -8.877 -0.728 13.901 1.00 86.62 85 ALA A O 1
ATOM 653 N N . LYS A 1 86 ? -9.381 1.417 14.348 1.00 88.56 86 LYS A N 1
ATOM 654 C CA . LYS A 1 86 ? -8.578 1.974 13.242 1.00 88.56 86 LYS A CA 1
ATOM 655 C C . LYS A 1 86 ? -7.095 1.624 13.395 1.00 88.56 86 LYS A C 1
ATOM 657 O O . LYS A 1 86 ? -6.476 1.155 12.441 1.00 88.56 86 LYS A O 1
ATOM 662 N N . ARG A 1 87 ? -6.536 1.786 14.599 1.00 94.56 87 ARG A N 1
ATOM 663 C CA . ARG A 1 87 ? -5.138 1.440 14.900 1.00 94.56 87 ARG A CA 1
ATOM 664 C C . ARG A 1 87 ? -4.861 -0.046 14.662 1.00 94.56 87 ARG A C 1
ATOM 666 O O . ARG A 1 87 ? -3.863 -0.394 14.037 1.00 94.56 87 ARG A O 1
ATOM 673 N N . ARG A 1 88 ? -5.759 -0.926 15.111 1.00 93.12 88 ARG A N 1
ATOM 674 C CA . ARG A 1 88 ? -5.664 -2.377 14.885 1.00 93.12 88 ARG A CA 1
ATOM 675 C C . ARG A 1 88 ? -5.732 -2.733 13.406 1.00 93.12 88 ARG A C 1
ATOM 677 O O . ARG A 1 88 ? -4.932 -3.549 12.962 1.00 93.12 88 ARG A O 1
ATOM 684 N N . ALA A 1 89 ? -6.627 -2.105 12.645 1.00 91.81 89 ALA A N 1
ATOM 685 C CA . ALA A 1 89 ? -6.738 -2.328 11.205 1.00 91.81 89 ALA A CA 1
ATOM 686 C C . ALA A 1 89 ? -5.469 -1.886 10.463 1.00 91.81 89 ALA A C 1
ATOM 688 O O . ALA A 1 89 ? -4.959 -2.635 9.632 1.00 91.81 89 ALA A O 1
ATOM 689 N N . LEU A 1 90 ? -4.909 -0.724 10.814 1.00 94.94 90 LEU A N 1
ATOM 690 C CA . LEU A 1 90 ? -3.647 -0.247 10.248 1.00 94.94 90 LEU A CA 1
ATOM 691 C C . LEU A 1 90 ? -2.481 -1.189 10.576 1.00 94.94 90 LEU A C 1
ATOM 693 O O . LEU A 1 90 ? -1.689 -1.521 9.695 1.00 94.94 90 LEU A O 1
ATOM 697 N N . ASN A 1 91 ? -2.393 -1.663 11.819 1.00 96.12 91 ASN A N 1
ATOM 698 C CA . ASN A 1 91 ? -1.365 -2.620 12.221 1.00 96.12 91 ASN A CA 1
ATOM 699 C C . ASN A 1 91 ? -1.518 -3.960 11.494 1.00 96.12 91 ASN A C 1
ATOM 701 O O . ASN A 1 91 ? -0.531 -4.481 10.983 1.00 96.12 91 ASN A O 1
ATOM 705 N N . ALA A 1 92 ? -2.740 -4.487 11.384 1.00 94.56 92 ALA A N 1
ATOM 706 C CA . ALA A 1 92 ? -3.014 -5.715 10.644 1.00 94.56 92 ALA A CA 1
ATOM 707 C C . ALA A 1 92 ? -2.629 -5.575 9.164 1.00 94.56 92 ALA A C 1
ATOM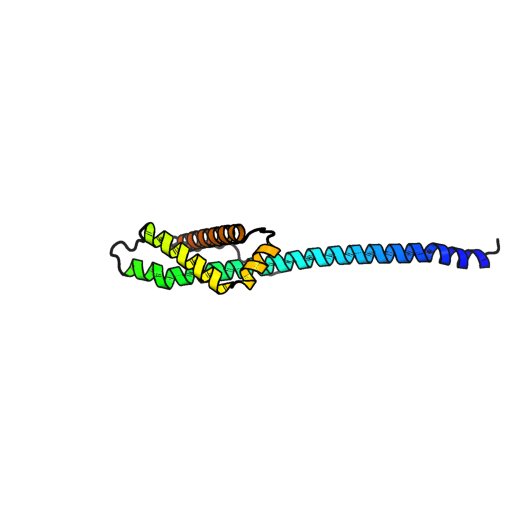 709 O O . ALA A 1 92 ? -1.951 -6.442 8.619 1.00 94.56 92 ALA A O 1
ATOM 710 N N . LEU A 1 93 ? -2.982 -4.453 8.530 1.00 95.19 93 LEU A N 1
ATOM 711 C CA . LEU A 1 93 ? -2.581 -4.143 7.159 1.00 95.19 93 LEU A CA 1
ATOM 712 C C . LEU A 1 93 ? -1.055 -4.091 7.008 1.00 95.19 93 LEU A C 1
ATOM 714 O O . LEU A 1 93 ? -0.503 -4.712 6.102 1.00 95.19 93 LEU A O 1
ATOM 718 N N . LYS A 1 94 ? -0.356 -3.395 7.911 1.00 95.38 94 LYS A N 1
ATOM 719 C CA . LYS A 1 94 ? 1.113 -3.349 7.924 1.00 95.38 94 LYS A CA 1
ATOM 720 C C . LYS A 1 94 ? 1.726 -4.742 8.080 1.00 95.38 94 LYS A C 1
ATOM 722 O O . LYS A 1 94 ? 2.702 -5.046 7.399 1.00 95.38 94 LYS A O 1
ATOM 727 N N . SER A 1 95 ? 1.149 -5.597 8.925 1.00 95.19 95 SER A N 1
ATOM 728 C CA . SER A 1 95 ? 1.574 -6.992 9.071 1.00 95.19 95 SER A CA 1
ATOM 729 C C . SER A 1 95 ? 1.351 -7.807 7.794 1.00 95.19 95 SER A C 1
ATOM 731 O O . SER A 1 95 ? 2.238 -8.570 7.425 1.00 95.19 95 SER A O 1
ATOM 733 N N . TYR A 1 96 ? 0.228 -7.614 7.092 1.00 92.38 96 TYR A N 1
ATOM 734 C CA . TYR A 1 96 ? -0.034 -8.270 5.805 1.00 92.38 96 TYR A CA 1
ATOM 735 C C . TYR A 1 96 ? 0.942 -7.836 4.706 1.00 92.38 96 TYR A C 1
ATOM 737 O O . TYR A 1 96 ? 1.406 -8.670 3.933 1.00 92.38 96 TYR A O 1
ATOM 745 N N . LEU A 1 97 ? 1.267 -6.543 4.632 1.00 92.06 97 LEU A N 1
ATOM 746 C CA . LEU A 1 97 ? 2.205 -6.013 3.637 1.00 92.06 97 LEU A CA 1
ATOM 747 C C . LEU A 1 97 ? 3.662 -6.384 3.955 1.00 92.06 97 LEU A C 1
ATOM 749 O O . LEU A 1 97 ? 4.474 -6.592 3.050 1.00 92.06 97 LEU A O 1
ATOM 753 N N . GLY A 1 98 ? 4.009 -6.436 5.242 1.00 94.06 98 GLY A N 1
ATOM 754 C CA . GLY A 1 98 ? 5.380 -6.601 5.706 1.00 94.06 98 GLY A CA 1
ATOM 755 C C . GLY A 1 98 ? 6.294 -5.429 5.323 1.00 94.06 98 GLY A C 1
ATOM 756 O O . GLY A 1 98 ? 5.922 -4.492 4.615 1.00 94.06 98 GLY A O 1
ATOM 757 N N . THR A 1 99 ? 7.547 -5.484 5.775 1.00 92.75 99 THR A N 1
ATOM 758 C CA . THR A 1 99 ? 8.546 -4.430 5.508 1.00 92.75 99 THR A CA 1
ATOM 759 C C . THR A 1 99 ? 8.831 -4.267 4.016 1.00 92.75 99 THR A C 1
ATOM 761 O O . THR A 1 99 ? 8.946 -3.145 3.520 1.00 92.75 99 THR A O 1
ATOM 764 N N . LYS A 1 100 ? 8.891 -5.386 3.284 1.00 91.00 100 LYS A N 1
ATOM 765 C CA . LYS A 1 100 ? 9.099 -5.396 1.835 1.00 91.00 100 LYS A CA 1
ATOM 766 C C . LYS A 1 100 ? 7.931 -4.744 1.093 1.00 91.00 100 LYS A C 1
ATOM 768 O O . LYS A 1 100 ? 8.181 -3.870 0.269 1.00 91.00 100 LYS A O 1
ATOM 773 N N . GLY A 1 101 ? 6.687 -5.115 1.405 1.00 90.00 101 GLY A N 1
ATOM 774 C CA . GLY A 1 101 ? 5.509 -4.555 0.739 1.00 90.00 101 GLY A CA 1
ATOM 775 C C . GLY A 1 101 ? 5.354 -3.058 0.995 1.00 90.00 101 GLY A C 1
ATOM 776 O O . GLY A 1 101 ? 5.089 -2.307 0.063 1.00 90.00 101 GLY A O 1
ATOM 777 N N . ILE A 1 102 ? 5.622 -2.599 2.222 1.00 93.12 102 ILE A N 1
ATOM 778 C CA . ILE A 1 102 ? 5.627 -1.165 2.563 1.00 93.12 102 ILE A CA 1
ATOM 779 C C . ILE A 1 102 ? 6.706 -0.415 1.762 1.00 93.12 102 ILE A C 1
ATOM 781 O O . ILE A 1 102 ? 6.438 0.648 1.201 1.00 93.12 102 ILE A O 1
ATOM 785 N N . GLY A 1 103 ? 7.917 -0.975 1.666 1.00 92.44 103 GLY A N 1
ATOM 786 C CA . GLY A 1 103 ? 9.013 -0.367 0.909 1.00 92.44 103 GLY A CA 1
ATOM 787 C C . GLY A 1 103 ? 8.765 -0.329 -0.603 1.00 92.44 103 GLY A C 1
ATOM 788 O O . GLY A 1 103 ? 9.072 0.669 -1.255 1.00 92.44 103 GLY A O 1
ATOM 789 N N . GLU A 1 104 ? 8.199 -1.393 -1.174 1.00 91.19 104 GLU A N 1
ATOM 790 C CA . GLU A 1 104 ? 7.806 -1.429 -2.587 1.00 91.19 104 GLU A CA 1
ATOM 791 C C . GLU A 1 104 ? 6.673 -0.445 -2.874 1.00 91.19 104 GLU A C 1
ATOM 793 O O . GLU A 1 104 ? 6.763 0.314 -3.838 1.00 91.19 104 GLU A O 1
ATOM 798 N N . LEU A 1 105 ? 5.663 -0.379 -2.003 1.00 91.88 105 LEU A N 1
ATOM 799 C CA . LEU A 1 105 ? 4.556 0.561 -2.136 1.00 91.88 105 LEU A CA 1
ATOM 800 C C . LEU A 1 105 ? 5.049 2.014 -2.155 1.00 91.88 105 LEU A C 1
ATOM 802 O O . LEU A 1 105 ? 4.641 2.784 -3.023 1.00 91.88 105 LEU A O 1
ATOM 806 N N . GLY A 1 106 ? 5.982 2.368 -1.266 1.00 92.50 106 GLY A N 1
ATOM 807 C CA . GLY A 1 106 ? 6.597 3.696 -1.260 1.00 92.50 106 GLY A CA 1
ATOM 808 C C . GLY A 1 106 ? 7.289 4.037 -2.583 1.00 92.50 106 GLY A C 1
ATOM 809 O O . GLY A 1 106 ? 7.060 5.108 -3.141 1.00 92.50 106 GLY A O 1
ATOM 810 N N . LYS A 1 107 ? 8.059 3.101 -3.153 1.00 91.31 107 LYS A N 1
ATOM 811 C CA . LYS A 1 107 ? 8.735 3.293 -4.452 1.00 91.31 107 LYS A CA 1
ATOM 812 C C . LYS A 1 107 ? 7.751 3.455 -5.608 1.00 91.31 107 LYS A C 1
ATOM 814 O O . LYS A 1 107 ? 7.970 4.285 -6.484 1.00 91.31 107 LYS A O 1
ATOM 819 N N . ILE A 1 108 ? 6.690 2.654 -5.617 1.00 88.94 108 ILE A N 1
ATOM 820 C CA . ILE A 1 108 ? 5.692 2.626 -6.692 1.00 88.94 108 ILE A CA 1
ATOM 821 C C . ILE A 1 108 ? 4.857 3.907 -6.699 1.00 88.94 108 ILE A C 1
ATOM 823 O O . ILE A 1 108 ? 4.562 4.439 -7.767 1.00 88.94 108 ILE A O 1
ATOM 827 N N . LEU A 1 109 ? 4.505 4.410 -5.515 1.00 87.62 109 LEU A N 1
ATOM 828 C CA . LEU A 1 109 ? 3.691 5.614 -5.348 1.00 87.62 109 LEU A CA 1
ATOM 829 C C . LEU A 1 109 ? 4.514 6.909 -5.285 1.00 87.62 109 LEU A C 1
ATOM 831 O O . LEU A 1 109 ? 3.936 7.990 -5.217 1.00 87.62 109 LEU A O 1
ATOM 835 N N . GLY A 1 110 ? 5.847 6.821 -5.306 1.00 90.75 110 GLY A N 1
ATOM 836 C CA . GLY A 1 110 ? 6.725 7.989 -5.198 1.00 90.75 110 GLY A CA 1
ATOM 837 C C . GLY A 1 110 ? 6.702 8.650 -3.815 1.00 90.75 110 GLY A C 1
ATOM 838 O O . GLY A 1 110 ? 6.907 9.856 -3.709 1.00 90.75 110 GLY A O 1
ATOM 839 N N . LEU A 1 111 ? 6.446 7.878 -2.755 1.00 91.62 111 LEU A N 1
ATOM 840 C CA . LEU A 1 111 ? 6.430 8.360 -1.374 1.00 91.62 111 LEU A CA 1
ATOM 841 C C . LEU A 1 111 ? 7.850 8.295 -0.802 1.00 91.62 111 LEU A C 1
ATOM 843 O O . LEU 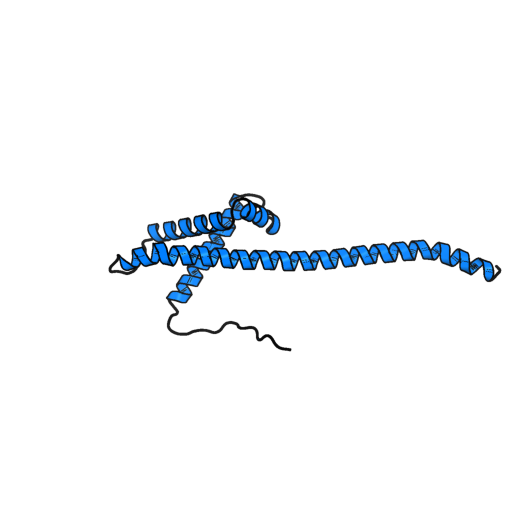A 1 111 ? 8.455 7.225 -0.721 1.00 91.62 111 LEU A O 1
ATOM 847 N N . ALA A 1 112 ? 8.391 9.454 -0.428 1.00 85.25 112 ALA A N 1
ATOM 848 C CA . ALA A 1 112 ? 9.802 9.621 -0.081 1.00 85.25 112 ALA A CA 1
ATOM 849 C C . ALA A 1 112 ? 10.152 9.147 1.339 1.00 85.25 112 ALA A C 1
ATOM 851 O O . ALA A 1 112 ? 11.321 8.916 1.642 1.00 85.25 112 ALA A O 1
ATOM 852 N N . SER A 1 113 ? 9.160 9.006 2.218 1.00 90.25 113 SER A N 1
ATOM 853 C CA . SER A 1 113 ? 9.367 8.659 3.624 1.00 90.25 113 SER A CA 1
ATOM 854 C C . SER A 1 113 ? 8.395 7.589 4.108 1.00 90.25 113 SER A C 1
ATOM 856 O O . SER A 1 113 ? 7.276 7.464 3.609 1.00 90.25 113 SER A O 1
ATOM 858 N N . ALA A 1 114 ? 8.810 6.839 5.1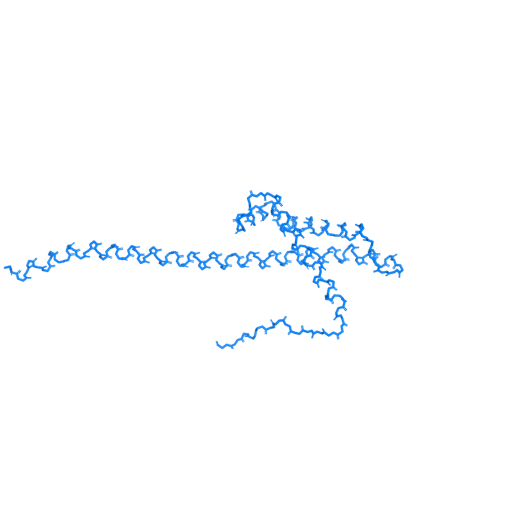33 1.00 89.00 114 ALA A N 1
ATOM 859 C CA . ALA A 1 114 ? 7.957 5.845 5.784 1.00 89.00 114 ALA A CA 1
ATOM 860 C C . ALA A 1 114 ? 6.674 6.472 6.360 1.00 89.00 114 ALA A C 1
ATOM 862 O O . ALA A 1 114 ? 5.612 5.861 6.273 1.00 89.00 114 ALA A O 1
ATOM 863 N N . ASN A 1 115 ? 6.757 7.709 6.861 1.00 93.69 115 ASN A N 1
ATOM 864 C CA . ASN A 1 115 ? 5.604 8.445 7.382 1.00 93.69 115 ASN A CA 1
ATOM 865 C C . ASN A 1 115 ? 4.561 8.720 6.292 1.00 93.69 115 ASN A C 1
ATOM 867 O O . ASN A 1 115 ? 3.380 8.500 6.522 1.00 93.69 115 ASN A O 1
ATOM 871 N N . GLN A 1 116 ? 4.981 9.109 5.084 1.00 93.06 116 GLN A N 1
ATOM 872 C CA . GLN A 1 116 ? 4.049 9.323 3.969 1.00 93.06 116 GLN A CA 1
ATOM 873 C C . GLN A 1 116 ? 3.350 8.030 3.538 1.00 93.06 116 GLN A C 1
ATOM 875 O O . GLN A 1 116 ? 2.170 8.049 3.191 1.00 93.06 116 GLN A O 1
ATOM 880 N N . VAL A 1 117 ? 4.059 6.894 3.567 1.00 94.06 117 VAL A N 1
ATOM 881 C CA . VAL A 1 117 ? 3.438 5.585 3.310 1.00 94.06 117 VAL A CA 1
ATOM 882 C C . VAL A 1 117 ? 2.423 5.261 4.403 1.00 94.06 117 VAL A C 1
ATOM 884 O O . VAL A 1 117 ? 1.325 4.805 4.106 1.00 94.06 117 VAL A O 1
ATOM 887 N N . GLU A 1 118 ? 2.758 5.521 5.663 1.00 95.12 118 GLU A N 1
ATOM 888 C CA . GLU A 1 118 ? 1.860 5.288 6.790 1.00 95.12 118 GLU A CA 1
ATOM 889 C C . GLU A 1 118 ? 0.602 6.162 6.753 1.00 95.12 118 GLU A C 1
ATOM 891 O O . GLU A 1 118 ? -0.493 5.630 6.916 1.00 95.12 118 GLU A O 1
ATOM 896 N N . GLU A 1 119 ? 0.732 7.458 6.476 1.00 95.25 119 GLU A N 1
ATOM 897 C CA . GLU A 1 119 ? -0.399 8.378 6.301 1.00 95.25 119 GLU A CA 1
ATOM 898 C C . GLU A 1 119 ? -1.314 7.932 5.157 1.00 95.25 119 GLU A C 1
ATOM 900 O O . GLU A 1 119 ? -2.538 7.899 5.304 1.00 95.25 119 GLU A O 1
ATOM 905 N N . PHE A 1 120 ? -0.727 7.506 4.036 1.00 94.88 120 PHE A N 1
ATOM 906 C CA . PHE A 1 120 ? -1.479 6.962 2.911 1.00 94.88 120 PHE A CA 1
ATOM 907 C C . PHE A 1 120 ? -2.261 5.695 3.296 1.00 94.88 120 PHE A C 1
ATOM 909 O O . PHE A 1 120 ? -3.456 5.586 3.005 1.00 94.88 120 PHE A O 1
ATOM 916 N N . LEU A 1 121 ? -1.618 4.748 3.988 1.00 95.75 121 LEU A N 1
ATOM 917 C CA . LEU A 1 121 ? -2.275 3.530 4.471 1.00 95.75 121 LEU A CA 1
ATOM 918 C C . LEU A 1 121 ? -3.374 3.843 5.497 1.00 95.75 121 LEU A C 1
ATOM 920 O O . LEU A 1 121 ? -4.441 3.232 5.449 1.00 95.75 121 LEU A O 1
ATOM 924 N N . ALA A 1 122 ? -3.147 4.806 6.393 1.00 94.62 122 ALA A N 1
ATOM 925 C CA . ALA A 1 122 ? -4.139 5.252 7.366 1.00 94.62 122 ALA A CA 1
ATOM 926 C C . ALA A 1 122 ? -5.383 5.836 6.677 1.00 94.62 122 ALA A C 1
ATOM 928 O O . ALA A 1 122 ? -6.503 5.460 7.026 1.00 94.62 122 ALA A O 1
ATOM 929 N N . GLY A 1 123 ? -5.196 6.667 5.646 1.00 92.75 123 GLY A N 1
ATOM 930 C CA . GLY A 1 123 ? -6.295 7.198 4.836 1.00 92.75 123 GLY A CA 1
ATOM 931 C C . GLY A 1 123 ? -7.084 6.102 4.110 1.00 92.75 123 GLY A C 1
ATOM 932 O O . GLY A 1 123 ? -8.313 6.130 4.086 1.00 92.75 123 GLY A O 1
ATOM 933 N N . LYS A 1 124 ? -6.400 5.079 3.580 1.00 93.38 124 LYS A N 1
ATOM 934 C CA . LYS A 1 124 ? -7.051 3.913 2.958 1.00 93.38 124 LYS A CA 1
ATOM 935 C C . LYS A 1 124 ? -7.874 3.096 3.954 1.00 93.38 124 LYS A C 1
ATOM 937 O O . LYS A 1 124 ? -8.996 2.704 3.641 1.00 93.38 124 LYS A O 1
ATOM 942 N N . VAL A 1 125 ? -7.345 2.872 5.156 1.00 94.25 125 VAL A N 1
ATOM 943 C CA . VAL A 1 125 ? -8.076 2.207 6.245 1.00 94.25 125 VAL A CA 1
ATOM 944 C C . VAL A 1 125 ? -9.317 3.008 6.632 1.00 94.25 125 VAL A C 1
ATOM 946 O O . VAL A 1 125 ? -10.387 2.430 6.803 1.00 94.25 125 VAL A O 1
ATOM 949 N N . GLU A 1 126 ? -9.206 4.330 6.745 1.00 87.38 126 GLU A N 1
ATOM 950 C CA . GLU A 1 126 ? -10.341 5.194 7.066 1.00 87.38 126 GLU A CA 1
ATOM 951 C C . GLU A 1 126 ? -11.439 5.151 5.998 1.00 87.38 126 GLU A C 1
ATOM 953 O O . GLU A 1 126 ? -12.608 4.969 6.347 1.00 87.38 126 GLU A O 1
ATOM 958 N N . ALA A 1 127 ? -11.067 5.233 4.719 1.00 85.75 127 ALA A N 1
ATOM 959 C CA . ALA A 1 127 ? -12.005 5.095 3.609 1.00 85.75 127 ALA A CA 1
ATOM 960 C C . ALA A 1 127 ? -12.731 3.739 3.648 1.00 85.75 127 ALA A C 1
ATOM 962 O O . ALA A 1 127 ? -13.957 3.688 3.625 1.00 85.75 127 ALA A O 1
ATOM 963 N N . ALA A 1 128 ? -11.998 2.638 3.833 1.00 88.25 128 ALA A N 1
ATOM 964 C CA . ALA A 1 128 ? -12.596 1.306 3.899 1.00 88.25 128 ALA A CA 1
ATOM 965 C C . ALA A 1 128 ? -13.511 1.107 5.123 1.00 88.25 128 ALA A C 1
ATOM 967 O O . ALA A 1 128 ? -14.523 0.411 5.035 1.00 88.25 128 ALA A O 1
ATOM 968 N N . VAL A 1 129 ? -13.192 1.718 6.271 1.00 87.88 129 VAL A N 1
ATOM 969 C CA . VAL A 1 129 ? -14.082 1.720 7.446 1.00 87.88 129 VAL A CA 1
ATOM 970 C C . VAL A 1 129 ? -15.378 2.469 7.139 1.00 87.88 129 VAL A C 1
ATOM 972 O O . VAL A 1 129 ? -16.454 2.000 7.515 1.00 87.88 129 VAL A O 1
ATOM 975 N N . HIS A 1 130 ? -15.283 3.617 6.468 1.00 84.50 130 HIS A N 1
ATOM 976 C CA . HIS A 1 130 ? -16.445 4.392 6.049 1.00 84.50 130 HIS A CA 1
ATOM 977 C C . HIS A 1 130 ? -17.335 3.590 5.088 1.00 84.50 130 HIS A C 1
ATOM 979 O O . HIS A 1 130 ? -18.534 3.461 5.338 1.00 84.50 130 HIS A O 1
ATOM 985 N N . ASP A 1 131 ? -16.749 2.964 4.068 1.00 83.69 131 ASP A N 1
ATOM 986 C CA . ASP A 1 131 ? -17.476 2.147 3.091 1.00 83.69 131 ASP A CA 1
ATOM 987 C C . ASP A 1 131 ? -18.156 0.941 3.750 1.00 83.69 131 ASP A C 1
ATOM 989 O O . ASP A 1 131 ? -19.333 0.668 3.511 1.00 83.69 131 ASP A O 1
ATOM 993 N N . LEU A 1 132 ? -17.459 0.250 4.659 1.00 84.44 132 LEU A N 1
ATOM 994 C CA . LEU A 1 132 ? -18.034 -0.865 5.414 1.00 84.44 132 LEU A CA 1
ATOM 995 C C . LEU A 1 132 ? -19.200 -0.416 6.307 1.00 84.44 132 LEU A C 1
ATOM 997 O O . LEU A 1 132 ? -20.161 -1.167 6.493 1.00 84.44 132 LEU A O 1
ATOM 1001 N N . ASN A 1 133 ? -19.141 0.802 6.850 1.00 80.00 133 ASN A N 1
ATOM 1002 C CA . ASN A 1 133 ? -20.237 1.368 7.627 1.00 80.00 133 ASN A CA 1
ATOM 1003 C C . ASN A 1 133 ? -21.443 1.716 6.740 1.00 80.00 133 ASN A C 1
ATOM 1005 O O . ASN A 1 133 ? -22.565 1.392 7.118 1.00 80.00 133 ASN A O 1
ATOM 1009 N N . LEU A 1 134 ? -21.224 2.290 5.550 1.00 78.50 134 LEU A N 1
ATOM 1010 C CA . LEU A 1 134 ? -22.293 2.526 4.573 1.00 78.50 134 LEU A CA 1
ATOM 1011 C C . LEU A 1 134 ? -22.991 1.222 4.175 1.00 78.50 134 LEU A C 1
ATOM 1013 O O . LEU A 1 134 ? -24.216 1.162 4.186 1.00 78.50 134 LEU A O 1
ATOM 1017 N N . VAL A 1 135 ? -22.228 0.158 3.904 1.00 79.06 135 VAL A N 1
ATOM 1018 C CA . VAL A 1 135 ? -22.785 -1.165 3.576 1.00 79.06 135 VAL A CA 1
ATOM 1019 C C . VAL A 1 135 ? -23.603 -1.738 4.739 1.00 79.06 135 VAL A C 1
ATOM 1021 O O . VAL A 1 135 ? -24.683 -2.277 4.514 1.00 79.06 135 VAL A O 1
ATOM 1024 N N . LYS A 1 136 ? -23.135 -1.603 5.991 1.00 72.94 136 LYS A N 1
ATOM 1025 C CA . LYS A 1 136 ? -23.887 -2.059 7.177 1.00 72.94 136 LYS A CA 1
ATOM 1026 C C . LYS A 1 136 ? -25.163 -1.238 7.420 1.00 72.94 136 LYS A C 1
ATOM 1028 O O . LYS A 1 136 ? -26.160 -1.804 7.856 1.00 72.94 136 LYS A O 1
ATOM 1033 N N . SER A 1 137 ? -25.148 0.070 7.161 1.00 69.88 137 SER A N 1
ATOM 1034 C CA . SER A 1 137 ? -26.316 0.950 7.335 1.00 69.88 137 SER A CA 1
ATOM 1035 C C . SER A 1 137 ? -27.314 0.879 6.173 1.00 69.88 137 SER A C 1
ATOM 1037 O O . SER A 1 137 ? -28.498 1.123 6.378 1.00 69.88 137 SER A O 1
ATOM 1039 N N . GLY A 1 138 ? -26.856 0.522 4.973 1.00 56.47 138 GLY A N 1
ATOM 1040 C CA . GLY A 1 138 ? -27.644 0.443 3.741 1.00 56.47 138 GLY A CA 1
ATOM 1041 C C . GLY A 1 138 ? -28.368 -0.884 3.509 1.00 56.47 138 GLY A C 1
ATOM 1042 O O . GLY A 1 138 ? -28.702 -1.186 2.366 1.00 56.47 138 GLY A O 1
ATOM 1043 N N . GLY A 1 139 ? -28.627 -1.680 4.554 1.00 50.19 139 GLY A N 1
ATOM 1044 C CA . GLY A 1 139 ? -29.340 -2.968 4.493 1.00 50.19 139 GLY A CA 1
ATOM 1045 C C . GLY A 1 139 ? -30.823 -2.898 4.079 1.00 50.19 139 GLY A C 1
ATOM 1046 O O . GLY A 1 139 ? -31.627 -3.661 4.605 1.00 50.19 139 GLY A O 1
ATOM 1047 N N . GLY A 1 140 ? -31.185 -1.996 3.163 1.00 44.56 140 GLY A N 1
ATOM 1048 C CA . GLY A 1 140 ? -32.525 -1.830 2.603 1.00 44.56 140 GLY A CA 1
ATOM 1049 C C . GLY A 1 140 ? -32.581 -1.720 1.076 1.00 44.56 140 GLY A C 1
ATOM 1050 O O . GLY A 1 140 ? -33.601 -2.097 0.520 1.00 44.56 140 GLY A O 1
ATOM 1051 N N . GLU A 1 141 ? -31.524 -1.300 0.372 1.00 42.22 141 GLU A N 1
ATOM 1052 C CA . GLU A 1 141 ? -31.528 -1.278 -1.100 1.00 42.22 141 GLU A CA 1
ATOM 1053 C C . GLU A 1 141 ? -30.121 -1.524 -1.650 1.00 42.22 141 GLU A C 1
ATOM 1055 O O . GLU A 1 141 ? -29.215 -0.699 -1.533 1.00 42.22 141 GLU A O 1
ATOM 1060 N N . ALA A 1 142 ? -29.940 -2.686 -2.277 1.00 52.44 142 ALA A N 1
ATOM 1061 C CA . ALA A 1 142 ? -28.795 -2.948 -3.129 1.00 52.44 142 ALA A CA 1
ATOM 1062 C C . ALA A 1 142 ? -28.839 -1.974 -4.316 1.00 52.44 142 ALA A C 1
ATOM 1064 O O . ALA A 1 142 ? -29.597 -2.180 -5.261 1.00 52.44 142 ALA A O 1
ATOM 1065 N N . SER A 1 143 ? -28.032 -0.914 -4.270 1.00 46.94 143 SER A N 1
ATOM 1066 C CA . SER A 1 143 ? -27.818 -0.050 -5.430 1.00 46.94 143 SER A CA 1
ATOM 1067 C C . SER A 1 143 ? -26.689 -0.641 -6.290 1.00 46.94 143 SER A C 1
ATOM 1069 O O . SER A 1 143 ? -25.558 -0.764 -5.808 1.00 46.94 143 SER A O 1
ATOM 1071 N N . PRO A 1 144 ? -26.971 -1.069 -7.536 1.00 54.47 144 PRO A N 1
ATOM 1072 C CA . PRO A 1 144 ? -26.020 -1.768 -8.383 1.00 54.47 144 PRO A CA 1
ATOM 1073 C C . PRO A 1 144 ? -25.149 -0.751 -9.124 1.00 54.47 144 PRO A C 1
ATOM 1075 O O . PRO A 1 144 ? -25.558 -0.169 -10.123 1.00 54.47 144 PRO A O 1
ATOM 1078 N N . LEU A 1 145 ? -23.920 -0.558 -8.662 1.00 51.22 145 LEU A N 1
ATOM 1079 C CA . LEU A 1 145 ? -22.871 0.131 -9.413 1.00 51.22 145 LEU A CA 1
ATOM 1080 C C . LEU A 1 145 ? -21.592 -0.701 -9.248 1.00 51.22 145 LEU A C 1
ATOM 1082 O O . LEU A 1 145 ? -21.096 -0.837 -8.141 1.00 51.22 145 LEU A O 1
ATOM 1086 N N . ALA A 1 146 ? -20.984 -1.332 -10.242 1.00 49.56 146 ALA A N 1
ATOM 1087 C CA . ALA A 1 146 ? -21.315 -1.528 -11.635 1.00 49.56 146 ALA A CA 1
ATOM 1088 C C . ALA A 1 146 ? -20.622 -2.842 -12.034 1.00 49.56 146 ALA A C 1
ATOM 1090 O O . ALA A 1 146 ? -19.393 -2.924 -12.057 1.00 49.56 146 ALA A O 1
ATOM 1091 N N . VAL A 1 147 ? -21.400 -3.880 -12.344 1.00 47.62 147 VAL A N 1
ATOM 1092 C CA . VAL A 1 147 ? -20.910 -4.933 -13.233 1.00 47.62 147 VAL A CA 1
ATOM 1093 C C . VAL A 1 147 ? -20.789 -4.247 -14.585 1.00 47.62 147 VAL A C 1
ATOM 1095 O O . VAL A 1 147 ? -21.793 -4.004 -15.248 1.00 47.62 147 VAL A O 1
ATOM 1098 N N . VAL A 1 148 ? -19.575 -3.850 -14.962 1.00 53.59 148 VAL A N 1
ATOM 1099 C CA . VAL A 1 148 ? -19.283 -3.551 -16.364 1.00 53.59 148 VAL A CA 1
ATOM 1100 C C . VAL A 1 148 ? -19.553 -4.858 -17.112 1.00 53.59 148 VAL A C 1
ATOM 1102 O O . VAL A 1 148 ? -18.890 -5.852 -16.803 1.00 53.59 148 VAL A O 1
ATOM 1105 N N . PRO A 1 149 ? -20.538 -4.922 -18.025 1.00 43.72 149 PRO A N 1
ATOM 1106 C CA . PRO A 1 149 ? -20.740 -6.129 -18.801 1.00 43.72 149 PRO A CA 1
ATOM 1107 C C . PRO A 1 149 ? -19.476 -6.379 -19.623 1.00 43.72 149 PRO A C 1
ATOM 1109 O O . PRO A 1 149 ? -19.048 -5.545 -20.421 1.00 43.72 149 PRO A O 1
ATOM 1112 N N . ALA A 1 150 ? -18.862 -7.537 -19.400 1.00 50.31 150 ALA A N 1
ATOM 1113 C CA . ALA A 1 150 ? -17.956 -8.121 -20.366 1.00 50.31 150 ALA A CA 1
ATOM 1114 C C . ALA A 1 150 ? -18.785 -8.458 -21.614 1.00 50.31 150 ALA A C 1
ATOM 1116 O O . ALA A 1 150 ? -19.627 -9.353 -21.565 1.00 50.31 150 ALA A O 1
ATOM 1117 N N . GLY A 1 151 ? -18.577 -7.728 -22.709 1.00 55.34 151 GLY A N 1
ATOM 1118 C CA . GLY A 1 151 ? -19.145 -8.100 -24.001 1.00 55.34 151 GLY A CA 1
ATOM 1119 C C . GLY A 1 151 ? -19.163 -6.980 -25.034 1.00 55.34 151 GLY A C 1
ATOM 1120 O O . GLY A 1 151 ? -20.088 -6.172 -25.032 1.00 55.34 151 GLY A O 1
ATOM 1121 N N . ALA A 1 152 ? -18.162 -6.980 -25.915 1.00 40.34 152 ALA A N 1
ATOM 1122 C CA . ALA A 1 152 ? -18.301 -6.986 -27.379 1.00 40.34 152 ALA A CA 1
ATOM 1123 C C . ALA A 1 152 ? -16.905 -7.058 -28.012 1.00 40.34 152 ALA A C 1
ATOM 1125 O O . ALA A 1 152 ? -16.086 -6.153 -27.733 1.00 40.34 152 ALA A O 1
#

Secondary structure (DSSP, 8-state):
--HHHHHHHHHHHHHHHHHHHHHHHHHHHHHHHHHHHHHHHHHHHHHHHHHHHHHHHHHHIIIIIHHHHHTSTT----HHHHHHHHHHHHHHHHHHHHHHHHHHHHHHHT--SHHHHHHHHHHHHHHHHHHHHHHHHTTT------------

pLDDT: mean 82.96, std 13.21, range [40.34, 96.12]

Sequence (152 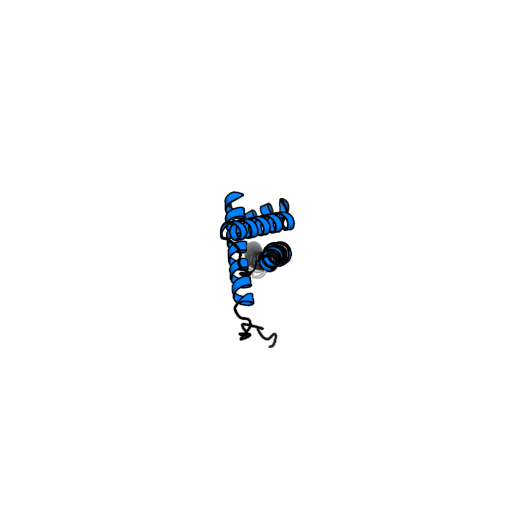aa):
MNKSEIVPSLIEILTPILIAGLTFLSAWLAKLITAKVKGEYLRGVLVRLDEAVFTAVKSVAQTYADALKSAREDGKLEPAERQEAKRRALNALKSYLGTKGIGELGKILGLASANQVEEFLAGKVEAAVHDLNLVKSGGGEASPLAVVPAGA